Protein AF-A0A916Z0S7-F1 (afdb_monomer_lite)

Structure (mmCIF, N/CA/C/O backbone):
data_AF-A0A916Z0S7-F1
#
_entry.id   AF-A0A916Z0S7-F1
#
loop_
_atom_site.group_PDB
_atom_site.id
_atom_site.type_symbol
_atom_site.label_atom_id
_atom_site.label_alt_id
_atom_site.label_comp_id
_atom_site.label_asym_id
_atom_site.label_entity_id
_atom_site.label_seq_id
_atom_site.pdbx_PDB_ins_code
_atom_site.Cartn_x
_atom_site.Cartn_y
_atom_site.Cartn_z
_atom_site.occupancy
_atom_site.B_iso_or_equiv
_atom_site.auth_seq_id
_atom_site.auth_comp_id
_atom_site.auth_asym_id
_atom_site.auth_atom_id
_atom_site.pdbx_PDB_model_num
ATOM 1 N N . MET A 1 1 ? 4.626 -12.317 -2.314 1.00 62.78 1 MET A N 1
ATOM 2 C CA . MET A 1 1 ? 4.621 -11.968 -0.870 1.00 62.78 1 MET A CA 1
ATOM 3 C C . MET A 1 1 ? 3.315 -11.249 -0.543 1.00 62.78 1 MET A C 1
ATOM 5 O O . MET A 1 1 ? 2.641 -10.809 -1.465 1.00 62.78 1 MET A O 1
ATOM 9 N N . SER A 1 2 ? 2.938 -11.131 0.732 1.00 64.50 2 SER A N 1
ATOM 10 C CA . SER A 1 2 ? 1.718 -10.417 1.131 1.00 64.50 2 SER A CA 1
ATOM 11 C C . SER A 1 2 ? 1.970 -9.518 2.335 1.00 64.50 2 SER A C 1
ATOM 13 O O . SER A 1 2 ? 2.640 -9.928 3.282 1.00 64.50 2 SER A O 1
ATOM 15 N N . ILE A 1 3 ? 1.402 -8.315 2.319 1.00 69.06 3 ILE A N 1
ATOM 16 C CA . ILE A 1 3 ? 1.232 -7.484 3.513 1.00 69.06 3 ILE A CA 1
ATOM 17 C C . ILE A 1 3 ? -0.173 -7.737 4.026 1.00 69.06 3 ILE A C 1
ATOM 19 O O . ILE A 1 3 ? -1.132 -7.553 3.283 1.00 69.06 3 ILE A O 1
ATOM 23 N N . GLU A 1 4 ? -0.298 -8.125 5.288 1.00 77.19 4 GLU A N 1
ATOM 24 C CA . GLU A 1 4 ? -1.584 -8.327 5.948 1.00 77.19 4 GLU A CA 1
ATOM 25 C C . GLU A 1 4 ? -1.615 -7.554 7.262 1.00 77.19 4 GLU A C 1
ATOM 27 O O . GLU A 1 4 ? -0.616 -7.482 7.985 1.00 77.19 4 GLU A O 1
ATOM 32 N N . ALA A 1 5 ? -2.754 -6.931 7.546 1.00 71.38 5 ALA A N 1
ATOM 33 C CA . ALA A 1 5 ? -2.918 -6.093 8.715 1.00 71.38 5 ALA A CA 1
ATOM 34 C C . ALA A 1 5 ? -3.670 -6.802 9.839 1.00 71.38 5 ALA A C 1
ATOM 36 O O . ALA A 1 5 ? -4.745 -7.370 9.645 1.00 71.38 5 ALA A O 1
ATOM 37 N N . PHE A 1 6 ? -3.126 -6.673 11.048 1.00 79.06 6 PHE A N 1
ATOM 38 C CA . PHE A 1 6 ? -3.706 -7.219 12.265 1.00 79.06 6 P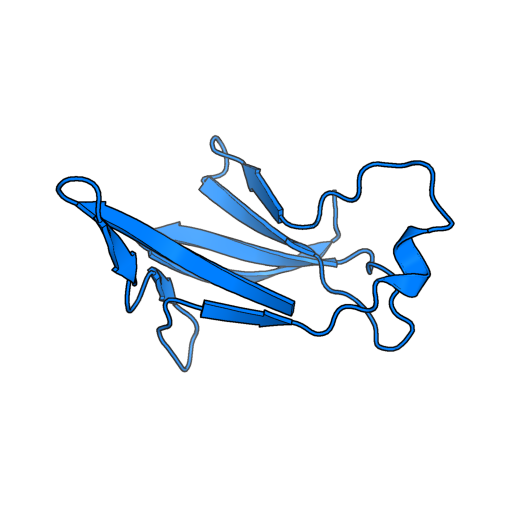HE A CA 1
ATOM 39 C C . PHE A 1 6 ? -3.839 -6.133 13.332 1.00 79.06 6 PHE A C 1
ATOM 41 O O . PHE A 1 6 ? -2.985 -5.255 13.459 1.00 79.06 6 PHE A O 1
ATOM 48 N N . ILE A 1 7 ? -4.885 -6.231 14.148 1.00 80.44 7 ILE A N 1
ATOM 49 C CA . ILE A 1 7 ? -4.996 -5.516 15.421 1.00 80.44 7 ILE A CA 1
ATOM 50 C C . ILE A 1 7 ? -4.693 -6.467 16.572 1.00 80.44 7 ILE A C 1
ATOM 52 O O . ILE A 1 7 ? -5.101 -7.630 16.567 1.00 80.44 7 ILE A O 1
ATOM 56 N N . ILE A 1 8 ? -4.013 -5.950 17.591 1.00 83.25 8 ILE A N 1
ATOM 57 C CA . ILE A 1 8 ? -3.796 -6.673 18.842 1.00 83.25 8 ILE A CA 1
ATOM 58 C C . ILE A 1 8 ? -4.982 -6.381 19.762 1.00 83.25 8 ILE A C 1
ATOM 60 O O . ILE A 1 8 ? -5.180 -5.249 20.199 1.00 83.25 8 ILE A O 1
ATOM 64 N N . GLN A 1 9 ? -5.775 -7.406 20.068 1.00 82.69 9 GLN A N 1
ATOM 65 C CA . GLN A 1 9 ? -6.869 -7.334 21.037 1.00 82.69 9 GLN A CA 1
ATOM 66 C C . GLN A 1 9 ? -6.697 -8.425 22.089 1.00 82.69 9 GLN A C 1
ATOM 68 O O . GLN A 1 9 ? -6.818 -9.610 21.783 1.00 82.69 9 GLN A O 1
ATOM 73 N N . GLY A 1 10 ? -6.418 -8.026 23.335 1.00 80.88 10 GLY A N 1
ATOM 74 C CA . GLY A 1 10 ? -6.290 -8.955 24.464 1.00 80.88 10 GLY A CA 1
ATOM 75 C C . GLY A 1 10 ? -5.277 -10.078 24.206 1.00 80.88 10 GLY A C 1
ATOM 76 O O . GLY A 1 10 ? -5.619 -11.248 24.352 1.00 80.88 10 GLY A O 1
ATOM 77 N N . ASN A 1 11 ? -4.064 -9.723 23.763 1.00 87.38 11 ASN A N 1
ATOM 78 C CA . ASN A 1 11 ? -2.985 -10.644 23.365 1.00 87.38 11 ASN A CA 1
ATOM 79 C C . ASN A 1 11 ? -3.286 -11.570 22.173 1.00 87.38 11 ASN A C 1
ATOM 81 O O . ASN A 1 11 ? -2.548 -12.524 21.938 1.00 87.38 11 ASN A O 1
ATOM 85 N N . LYS A 1 12 ? -4.333 -11.297 21.390 1.00 84.81 12 LYS A N 1
ATOM 86 C CA . LYS A 1 12 ? -4.612 -12.014 20.139 1.00 84.81 12 LYS A CA 1
ATOM 87 C C . LYS A 1 12 ? -4.449 -11.083 18.945 1.00 84.81 12 LYS A C 1
ATOM 89 O O . LYS A 1 12 ? -4.890 -9.935 18.998 1.00 84.81 12 LYS A O 1
ATOM 94 N N . LEU A 1 13 ? -3.858 -11.600 17.870 1.00 83.81 13 LEU A N 1
ATOM 95 C CA . LEU A 1 13 ? -3.896 -10.968 16.555 1.00 83.81 13 LEU A CA 1
ATOM 96 C C . LEU A 1 13 ? -5.267 -11.242 15.939 1.00 83.81 13 LEU A C 1
ATOM 98 O O . LEU A 1 13 ? -5.672 -12.398 15.823 1.00 83.81 13 LEU A O 1
ATOM 102 N N . LYS A 1 14 ? -5.990 -10.187 15.570 1.00 83.75 14 LYS A N 1
ATOM 103 C CA . LYS A 1 14 ? -7.203 -10.296 14.757 1.00 83.75 14 LYS A CA 1
ATOM 104 C C . LYS A 1 14 ? -6.972 -9.613 13.414 1.00 83.75 14 LYS A C 1
ATOM 106 O O . LYS A 1 14 ? -6.441 -8.500 13.427 1.00 83.75 14 LYS A O 1
ATOM 111 N N . PRO A 1 15 ? -7.350 -10.243 12.292 1.00 78.62 15 PRO A N 1
ATOM 112 C CA . PRO A 1 15 ? -7.248 -9.611 10.986 1.00 78.62 15 PRO A CA 1
ATOM 113 C C . PRO A 1 15 ? -8.105 -8.344 10.956 1.00 78.62 15 PRO A C 1
ATOM 115 O O . PRO A 1 15 ? -9.160 -8.272 11.595 1.00 78.62 15 PRO A O 1
ATOM 118 N N . VAL A 1 16 ? -7.608 -7.326 10.262 1.00 78.44 16 VAL A N 1
ATOM 119 C CA . VAL A 1 16 ? -8.353 -6.095 10.008 1.00 78.44 16 VAL A CA 1
ATOM 120 C C . VAL A 1 16 ? -8.908 -6.169 8.605 1.00 78.44 16 VAL A C 1
ATOM 122 O O . VAL A 1 16 ? -8.195 -5.904 7.640 1.00 78.44 16 VAL A O 1
ATOM 125 N N . ASP A 1 17 ? -10.189 -6.482 8.499 1.00 71.25 17 ASP A N 1
ATOM 126 C CA . ASP A 1 17 ? -10.896 -6.343 7.236 1.00 71.25 17 ASP A CA 1
ATOM 127 C C . ASP A 1 17 ? -11.026 -4.845 6.887 1.00 71.25 17 ASP A C 1
ATOM 129 O O . ASP A 1 17 ? -11.100 -3.981 7.766 1.00 71.25 17 ASP A O 1
ATOM 133 N N . ASP A 1 18 ? -11.009 -4.516 5.596 1.00 78.56 18 ASP A N 1
ATOM 134 C CA . ASP A 1 18 ? -11.229 -3.160 5.067 1.00 78.56 18 ASP A CA 1
ATOM 135 C C . ASP A 1 18 ? -10.205 -2.064 5.428 1.00 78.56 18 ASP A C 1
ATOM 137 O O . ASP A 1 18 ? -10.515 -0.866 5.344 1.00 78.56 18 ASP A O 1
ATOM 141 N N . LEU A 1 19 ? -8.969 -2.428 5.786 1.00 83.81 19 LEU A N 1
ATOM 142 C CA . LEU A 1 19 ? -7.928 -1.434 6.066 1.00 83.81 19 LEU A CA 1
ATOM 143 C C . LEU A 1 19 ? -7.452 -0.700 4.798 1.00 83.81 19 LEU A C 1
ATOM 145 O O . LEU A 1 19 ? -7.246 0.519 4.816 1.00 83.81 19 LEU A O 1
ATOM 149 N N . PHE A 1 20 ? -7.280 -1.435 3.701 1.00 83.69 20 PHE A N 1
ATOM 150 C CA . PHE A 1 20 ? -6.860 -0.908 2.409 1.00 83.69 20 PHE A CA 1
ATOM 151 C C . PHE A 1 20 ? -8.063 -0.768 1.488 1.00 83.69 20 PHE A C 1
ATOM 153 O O . PHE A 1 20 ? -8.771 -1.733 1.211 1.00 83.69 20 PHE A O 1
ATOM 160 N N . VAL A 1 21 ? -8.278 0.440 0.979 1.00 82.88 21 VAL A N 1
ATOM 161 C CA . VAL A 1 21 ? -9.390 0.773 0.090 1.00 82.88 21 VAL A CA 1
ATOM 162 C C . VAL A 1 21 ? -8.841 1.134 -1.277 1.00 82.88 21 VAL A C 1
ATOM 164 O O . VAL A 1 21 ? -8.057 2.071 -1.421 1.00 82.88 21 VAL A O 1
ATOM 167 N N . SER A 1 22 ? -9.296 0.424 -2.298 1.00 80.12 22 SER A N 1
ATOM 168 C CA . SER A 1 22 ? -9.082 0.764 -3.703 1.00 80.12 22 SER A CA 1
ATOM 169 C C . SER A 1 22 ? -10.403 1.180 -4.357 1.00 80.12 22 SER A C 1
ATOM 171 O O . SER A 1 22 ? -11.448 1.203 -3.710 1.00 80.12 22 SER A O 1
ATOM 173 N N . LYS A 1 23 ? -10.375 1.508 -5.655 1.00 73.69 23 LYS A N 1
ATOM 174 C CA . LYS A 1 23 ? -11.597 1.861 -6.396 1.00 73.69 23 LYS A CA 1
ATOM 175 C C . LYS A 1 23 ? -12.608 0.710 -6.481 1.00 73.69 23 LYS A C 1
ATOM 177 O O . LYS A 1 23 ? -13.795 0.986 -6.594 1.00 73.69 23 LYS A O 1
ATOM 182 N N . SER A 1 24 ? -12.150 -0.542 -6.459 1.00 74.31 24 SER A N 1
ATOM 183 C CA . SER A 1 24 ? -12.983 -1.729 -6.705 1.00 74.31 24 SER A CA 1
ATOM 184 C C . SER A 1 24 ? -13.114 -2.669 -5.506 1.00 74.31 24 SER A C 1
ATOM 186 O O . SER A 1 24 ? -14.018 -3.496 -5.498 1.00 74.31 24 SER A O 1
ATOM 188 N N . GLN A 1 25 ? -12.236 -2.565 -4.506 1.00 78.12 25 GLN A N 1
ATOM 189 C CA . GLN A 1 25 ? -12.176 -3.516 -3.391 1.00 78.12 25 GLN A CA 1
ATOM 190 C C . GLN A 1 25 ? -11.666 -2.878 -2.098 1.00 78.12 25 GLN A C 1
ATOM 192 O O . GLN A 1 25 ? -10.840 -1.957 -2.132 1.00 78.12 25 GLN A O 1
ATOM 197 N N . GLN A 1 26 ? -12.140 -3.411 -0.973 1.00 79.06 26 GLN A N 1
ATOM 198 C CA . GLN A 1 26 ? -11.608 -3.176 0.367 1.00 79.06 26 GLN A CA 1
ATOM 199 C C . GLN A 1 26 ? -10.997 -4.486 0.870 1.00 79.06 26 GLN A C 1
ATOM 201 O O . GLN A 1 26 ? -11.534 -5.557 0.597 1.00 79.06 26 GLN A O 1
ATOM 206 N N . THR A 1 27 ? -9.831 -4.419 1.507 1.00 75.75 27 THR A N 1
ATOM 207 C CA . THR A 1 27 ? -9.086 -5.615 1.916 1.00 75.75 27 THR A CA 1
ATOM 208 C C . THR A 1 27 ? -8.189 -5.328 3.117 1.00 75.75 27 THR A C 1
ATOM 210 O O . THR A 1 27 ? -7.676 -4.220 3.273 1.00 75.75 27 THR A O 1
ATOM 213 N N . GLY A 1 28 ? -7.977 -6.335 3.963 1.00 76.06 28 GLY A N 1
ATOM 214 C CA . GLY A 1 28 ? -6.940 -6.332 5.000 1.00 76.06 28 GLY A CA 1
ATOM 215 C C . GLY A 1 28 ? -5.551 -6.713 4.488 1.00 76.06 28 GLY A C 1
ATOM 216 O O . GLY A 1 28 ? -4.567 -6.607 5.223 1.00 76.06 28 GLY A O 1
ATOM 217 N N . ARG A 1 29 ? -5.469 -7.153 3.227 1.00 76.25 29 ARG A N 1
ATOM 218 C CA . ARG A 1 29 ? -4.290 -7.771 2.627 1.00 76.25 29 ARG A CA 1
ATOM 219 C C . ARG A 1 29 ? -3.975 -7.205 1.247 1.00 76.25 29 ARG A C 1
ATOM 221 O O . ARG A 1 29 ? -4.861 -7.069 0.405 1.00 76.25 29 ARG A O 1
ATOM 228 N N . ILE A 1 30 ? -2.700 -6.922 1.011 1.00 73.25 30 ILE A N 1
ATOM 229 C CA . ILE A 1 30 ? -2.150 -6.571 -0.298 1.00 73.25 30 ILE A CA 1
ATOM 230 C C . ILE A 1 30 ? -1.171 -7.670 -0.698 1.00 73.25 30 ILE A C 1
ATOM 232 O O . ILE A 1 30 ? -0.158 -7.876 -0.028 1.00 73.25 30 ILE A O 1
ATOM 236 N N . ASP A 1 31 ? -1.466 -8.352 -1.798 1.00 69.25 31 ASP A N 1
ATOM 237 C CA . ASP A 1 31 ? -0.551 -9.291 -2.439 1.00 69.25 31 ASP A CA 1
ATOM 238 C C . ASP A 1 31 ? 0.297 -8.564 -3.482 1.00 69.25 31 ASP A C 1
ATOM 240 O O . ASP A 1 31 ? -0.198 -7.713 -4.222 1.00 69.25 31 ASP A O 1
ATOM 244 N N . PHE A 1 32 ? 1.582 -8.893 -3.530 1.00 68.12 32 PHE A N 1
ATOM 245 C CA . PHE A 1 32 ? 2.497 -8.405 -4.555 1.00 68.12 32 PHE A CA 1
ATOM 246 C C . PHE A 1 32 ? 3.530 -9.474 -4.881 1.00 68.12 32 PHE A C 1
ATOM 248 O O . PHE A 1 32 ? 4.024 -10.197 -4.004 1.00 68.12 32 PHE A O 1
ATOM 255 N N . ASP A 1 33 ? 3.863 -9.558 -6.160 1.00 60.69 33 ASP A N 1
ATOM 256 C CA . ASP A 1 33 ? 4.928 -10.424 -6.629 1.00 60.69 33 ASP A CA 1
ATOM 257 C C . ASP A 1 33 ? 6.266 -9.861 -6.160 1.00 60.69 33 ASP A C 1
ATOM 259 O O . ASP A 1 33 ? 6.508 -8.658 -6.200 1.00 60.69 33 ASP A O 1
ATOM 263 N N . TYR A 1 34 ? 7.105 -10.729 -5.609 1.00 61.00 34 TYR A N 1
ATOM 264 C CA . TYR A 1 34 ? 8.422 -10.370 -5.108 1.00 61.00 34 TYR A CA 1
ATOM 265 C C . TYR A 1 34 ? 9.326 -11.585 -5.229 1.00 61.00 34 TYR A C 1
ATOM 267 O O . TYR A 1 34 ? 9.002 -12.647 -4.689 1.00 61.00 34 TYR A O 1
AT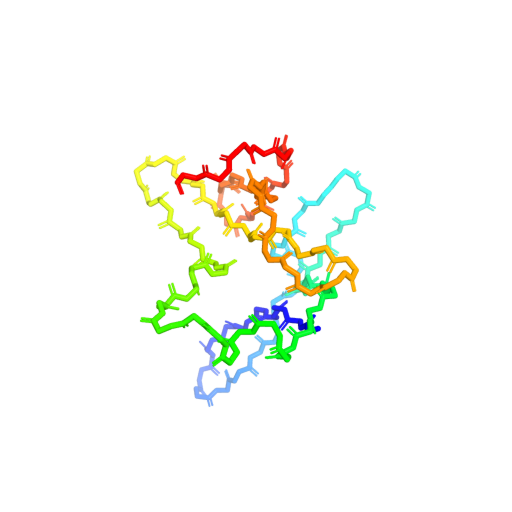OM 275 N N . ASP A 1 35 ? 10.450 -11.409 -5.917 1.00 60.44 35 ASP A N 1
ATOM 276 C CA . ASP A 1 35 ? 11.508 -12.405 -5.996 1.00 60.44 35 ASP A CA 1
ATOM 277 C C . ASP A 1 35 ? 12.649 -12.020 -5.043 1.00 60.44 35 ASP A C 1
ATOM 279 O O . ASP A 1 35 ? 13.333 -11.003 -5.208 1.00 60.44 35 ASP A O 1
ATOM 283 N N . ASN A 1 36 ? 12.845 -12.866 -4.031 1.00 55.44 36 ASN A N 1
ATOM 284 C CA . ASN A 1 36 ? 13.895 -12.746 -3.022 1.00 55.44 36 ASN A CA 1
ATOM 285 C C . ASN A 1 36 ? 15.312 -12.852 -3.627 1.00 55.44 36 ASN A C 1
ATOM 287 O O . ASN A 1 36 ? 16.266 -12.360 -3.020 1.00 55.44 36 ASN A O 1
ATOM 291 N N . ALA A 1 37 ? 15.478 -13.473 -4.803 1.00 55.94 37 ALA A N 1
ATOM 292 C CA . ALA A 1 37 ? 16.789 -13.668 -5.431 1.00 55.94 37 ALA A CA 1
ATOM 293 C C . ALA A 1 37 ? 17.470 -12.336 -5.804 1.00 55.94 37 ALA A C 1
ATOM 295 O O . ALA A 1 37 ? 18.688 -12.187 -5.704 1.00 55.94 37 ALA A O 1
ATOM 296 N N . SER A 1 38 ? 16.677 -11.329 -6.151 1.00 52.47 38 SER A N 1
ATOM 297 C CA . SER A 1 38 ? 17.103 -9.985 -6.573 1.00 52.47 38 SER A CA 1
ATOM 298 C C . SER A 1 38 ? 17.691 -9.136 -5.445 1.00 52.47 38 SER A C 1
ATOM 300 O O . SER A 1 38 ? 18.375 -8.146 -5.698 1.00 52.47 38 SER A O 1
ATOM 302 N N . VAL A 1 39 ? 17.415 -9.510 -4.195 1.00 50.03 39 VAL A N 1
ATOM 303 C CA . VAL A 1 39 ? 17.792 -8.753 -2.992 1.00 50.03 39 VAL A CA 1
ATOM 304 C C . VAL A 1 39 ? 19.142 -9.188 -2.433 1.00 50.03 39 VAL A C 1
ATOM 306 O O . VAL A 1 39 ? 19.837 -8.384 -1.816 1.00 50.03 39 VAL A O 1
ATOM 309 N N . GLN A 1 40 ? 19.577 -10.417 -2.729 1.00 51.94 40 GLN A N 1
ATOM 310 C CA . GLN A 1 40 ? 20.867 -10.944 -2.268 1.00 51.94 40 GLN A CA 1
ATOM 311 C C . GLN A 1 40 ? 22.085 -10.183 -2.817 1.00 51.94 40 GLN A C 1
ATOM 313 O O . GLN A 1 40 ? 23.173 -10.302 -2.261 1.00 51.94 40 GLN A O 1
ATOM 318 N N . TYR A 1 41 ? 21.923 -9.380 -3.874 1.00 50.50 41 TYR A N 1
ATOM 319 C CA . TYR A 1 41 ? 23.037 -8.702 -4.546 1.00 50.50 41 TYR A CA 1
ATOM 320 C C . TYR A 1 41 ? 23.230 -7.234 -4.160 1.00 50.50 41 TYR A C 1
ATOM 322 O O . TYR A 1 41 ? 24.200 -6.611 -4.594 1.00 50.50 41 TYR A O 1
ATOM 330 N N . THR A 1 42 ? 22.360 -6.666 -3.325 1.00 49.94 42 THR A N 1
ATOM 331 C CA . THR A 1 42 ? 22.514 -5.285 -2.861 1.00 49.94 42 THR A CA 1
ATOM 332 C C . THR A 1 42 ? 22.648 -5.269 -1.344 1.00 49.94 42 THR A C 1
ATOM 334 O O . THR A 1 42 ? 21.678 -5.535 -0.647 1.00 49.94 42 THR A O 1
ATOM 337 N N . ASN A 1 43 ? 23.824 -4.901 -0.820 1.00 49.19 43 ASN A N 1
ATOM 338 C CA . ASN A 1 43 ? 24.090 -4.621 0.608 1.00 49.19 43 ASN A CA 1
ATOM 339 C C . ASN A 1 43 ? 23.310 -3.393 1.147 1.00 49.19 43 ASN A C 1
ATOM 341 O O . ASN A 1 43 ? 23.814 -2.620 1.960 1.00 49.19 43 ASN A O 1
ATOM 345 N N . ARG A 1 44 ? 22.099 -3.147 0.650 1.00 53.25 44 ARG A N 1
ATOM 346 C CA . ARG A 1 44 ? 21.257 -2.006 0.986 1.00 53.25 44 ARG A CA 1
ATOM 347 C C . ARG A 1 44 ? 19.940 -2.539 1.527 1.00 53.25 44 ARG A C 1
ATOM 349 O O . ARG A 1 44 ? 19.318 -3.381 0.888 1.00 53.25 44 ARG A O 1
ATOM 356 N N . GLU A 1 45 ? 19.517 -2.030 2.680 1.00 59.59 45 GLU A N 1
ATOM 357 C CA . GLU A 1 45 ? 18.160 -2.252 3.177 1.00 59.59 45 GLU A CA 1
ATOM 358 C C . GLU A 1 45 ? 17.167 -1.775 2.108 1.00 59.59 45 GLU A C 1
ATOM 360 O O . GLU A 1 45 ? 17.185 -0.610 1.698 1.00 59.59 45 GLU A O 1
ATOM 365 N N . LEU A 1 46 ? 16.352 -2.694 1.593 1.00 65.31 46 LEU A N 1
ATOM 366 C CA . LEU A 1 46 ? 15.298 -2.359 0.644 1.00 65.31 46 LEU A CA 1
ATOM 367 C C . LEU A 1 46 ? 14.095 -1.831 1.418 1.00 65.31 46 LEU A C 1
ATOM 369 O O . LEU A 1 46 ? 13.434 -2.577 2.138 1.00 65.31 46 LEU A O 1
ATOM 373 N N . ASP A 1 47 ? 13.809 -0.541 1.245 1.00 70.94 47 ASP A N 1
ATOM 374 C CA . ASP A 1 47 ? 12.601 0.092 1.772 1.00 70.94 47 ASP A CA 1
ATOM 375 C C . ASP A 1 47 ? 11.396 -0.315 0.907 1.00 70.94 47 ASP A C 1
ATOM 377 O O . ASP A 1 47 ? 11.018 0.361 -0.051 1.00 70.94 47 ASP A O 1
ATOM 381 N N . LEU A 1 48 ? 10.849 -1.500 1.193 1.00 78.12 48 LEU A N 1
ATOM 382 C CA . LEU A 1 48 ? 9.689 -2.045 0.481 1.00 78.12 48 LEU A CA 1
ATOM 383 C C . LEU A 1 48 ? 8.379 -1.379 0.917 1.00 78.12 48 LEU A C 1
ATOM 385 O O . LEU A 1 48 ? 7.413 -1.357 0.152 1.00 78.12 48 LEU A O 1
ATOM 389 N N . ILE A 1 49 ? 8.330 -0.877 2.153 1.00 83.50 49 ILE A N 1
ATOM 390 C CA . ILE A 1 49 ? 7.136 -0.305 2.769 1.00 83.50 49 ILE A CA 1
ATOM 391 C C . ILE A 1 49 ? 7.556 0.886 3.624 1.00 83.50 49 ILE A C 1
ATOM 393 O O . ILE A 1 49 ? 8.115 0.720 4.706 1.00 83.50 49 ILE A O 1
ATOM 397 N N . HIS A 1 50 ? 7.178 2.079 3.178 1.00 87.44 50 HIS A N 1
ATOM 398 C CA . HIS A 1 50 ? 7.508 3.326 3.851 1.00 87.44 50 HIS A CA 1
ATOM 399 C C . HIS A 1 50 ? 6.245 4.077 4.259 1.00 87.44 50 HIS A C 1
ATOM 401 O O . HIS A 1 50 ? 5.369 4.316 3.427 1.00 87.44 50 HIS A O 1
ATOM 407 N N . PHE A 1 51 ? 6.157 4.535 5.507 1.00 89.44 51 PHE A N 1
ATOM 408 C CA . PHE A 1 51 ? 5.084 5.430 5.944 1.00 89.44 51 PHE A CA 1
ATOM 409 C C . PHE A 1 51 ? 5.627 6.823 6.273 1.00 89.44 51 PHE A C 1
ATOM 411 O O . PHE A 1 51 ? 6.434 6.982 7.183 1.00 89.44 51 PHE A O 1
ATOM 418 N N . ASP A 1 52 ? 5.136 7.840 5.560 1.00 91.19 52 ASP A N 1
ATOM 419 C CA . ASP A 1 52 ? 5.400 9.253 5.836 1.00 91.19 52 ASP A CA 1
ATOM 420 C C . ASP A 1 52 ? 4.263 9.816 6.708 1.00 91.19 52 ASP A C 1
ATOM 422 O O . ASP A 1 52 ? 3.176 10.113 6.190 1.00 91.19 52 ASP A O 1
ATOM 426 N N . PRO A 1 53 ? 4.476 9.993 8.026 1.00 91.00 53 PRO A N 1
ATOM 427 C CA . PRO A 1 53 ? 3.433 10.464 8.930 1.00 91.00 53 PRO A CA 1
ATOM 428 C C . PRO A 1 53 ? 3.059 11.931 8.690 1.00 91.00 53 PRO A C 1
ATOM 430 O O . PRO A 1 53 ? 1.929 12.323 8.983 1.00 91.00 53 PRO A O 1
ATOM 433 N N . LYS A 1 54 ? 3.971 12.747 8.138 1.00 92.44 54 LYS A N 1
ATOM 434 C CA . LYS A 1 54 ? 3.709 14.166 7.852 1.00 92.44 54 LYS A CA 1
ATOM 435 C C . LYS A 1 54 ? 2.789 14.300 6.646 1.00 92.44 54 LYS A C 1
ATOM 437 O O . LYS A 1 54 ? 1.808 15.036 6.700 1.00 92.44 54 LYS A O 1
ATOM 442 N N . ALA A 1 55 ? 3.085 13.557 5.581 1.00 91.69 55 ALA A N 1
ATOM 443 C CA . ALA A 1 55 ? 2.256 13.516 4.380 1.00 91.69 55 ALA A CA 1
ATOM 444 C C . ALA A 1 55 ? 1.031 12.596 4.521 1.00 91.69 55 ALA A C 1
ATOM 446 O O . ALA A 1 55 ? 0.157 12.618 3.655 1.00 91.69 55 ALA A O 1
ATOM 447 N N . LYS A 1 56 ? 0.969 11.787 5.590 1.00 93.62 56 LYS A N 1
ATOM 448 C CA . LYS A 1 56 ? -0.032 10.731 5.798 1.00 93.62 56 LYS A CA 1
ATOM 449 C C . LYS A 1 56 ? -0.109 9.771 4.606 1.00 93.62 56 LYS A C 1
ATOM 451 O O . LYS A 1 56 ? -1.199 9.399 4.169 1.00 93.62 56 LYS A O 1
ATOM 456 N N . LYS A 1 57 ? 1.055 9.396 4.071 1.00 93.81 57 LYS A N 1
ATOM 457 C CA . LYS A 1 57 ? 1.191 8.544 2.884 1.00 93.81 57 LYS A CA 1
ATOM 458 C C . LYS A 1 57 ? 1.916 7.248 3.220 1.00 93.81 57 LYS A C 1
ATOM 460 O O . LYS A 1 57 ? 2.977 7.283 3.834 1.00 93.81 57 LYS A O 1
ATOM 465 N N . LEU A 1 58 ? 1.359 6.128 2.777 1.00 89.88 58 LEU A N 1
ATOM 466 C CA . LEU A 1 58 ? 2.021 4.829 2.742 1.00 89.88 58 LEU A CA 1
ATOM 467 C C . LEU A 1 58 ? 2.485 4.566 1.311 1.00 89.88 58 LEU A C 1
ATOM 469 O O . LEU A 1 58 ? 1.689 4.664 0.376 1.00 89.88 58 LEU A O 1
ATOM 473 N N . TYR A 1 59 ? 3.754 4.223 1.162 1.00 88.75 59 TYR A N 1
ATOM 474 C CA . TYR A 1 59 ? 4.378 3.848 -0.094 1.00 88.75 59 TYR A CA 1
ATOM 475 C C . TYR A 1 59 ? 4.710 2.364 -0.028 1.00 88.75 59 TYR A C 1
ATOM 477 O O . TYR A 1 59 ? 5.357 1.918 0.916 1.00 88.75 59 TYR A O 1
ATOM 485 N N . VAL A 1 60 ? 4.265 1.616 -1.029 1.00 85.75 60 VAL A N 1
ATOM 486 C CA . VAL A 1 60 ? 4.597 0.202 -1.200 1.00 85.75 60 VAL A CA 1
ATOM 487 C C . VAL A 1 60 ? 5.342 0.073 -2.518 1.00 85.75 60 VAL A C 1
ATOM 489 O O . VAL A 1 60 ? 4.824 0.477 -3.561 1.00 85.75 60 VAL A O 1
ATOM 492 N N . ALA A 1 61 ? 6.569 -0.428 -2.471 1.00 81.88 61 ALA A N 1
ATOM 493 C CA . ALA A 1 61 ? 7.408 -0.559 -3.649 1.00 81.88 61 ALA A CA 1
ATOM 494 C C . ALA A 1 61 ? 6.793 -1.533 -4.666 1.00 81.88 61 ALA A C 1
ATOM 496 O O . ALA A 1 61 ? 6.286 -2.591 -4.297 1.00 81.88 61 ALA A O 1
ATOM 497 N N . ILE A 1 62 ? 6.838 -1.181 -5.955 1.00 78.62 62 ILE A N 1
ATOM 498 C CA . ILE A 1 62 ? 6.453 -2.102 -7.033 1.00 78.62 62 ILE A CA 1
ATOM 499 C C . ILE A 1 62 ? 7.685 -2.896 -7.435 1.00 78.62 62 ILE A C 1
ATOM 501 O O . ILE A 1 62 ? 8.720 -2.306 -7.749 1.00 78.62 62 ILE A O 1
ATOM 505 N N . VAL A 1 63 ? 7.553 -4.213 -7.482 1.00 72.81 63 VAL A N 1
ATOM 506 C CA . VAL A 1 63 ? 8.609 -5.134 -7.896 1.00 72.81 63 VAL A CA 1
ATOM 507 C C . VAL A 1 63 ? 8.265 -5.651 -9.288 1.00 72.81 63 VAL A C 1
ATOM 509 O O . VAL A 1 63 ? 7.117 -6.001 -9.557 1.00 72.81 63 VAL A O 1
ATOM 512 N N . ALA A 1 64 ? 9.231 -5.606 -10.198 1.00 67.44 64 ALA A N 1
ATOM 513 C CA . ALA A 1 64 ? 9.073 -6.106 -11.556 1.00 67.44 64 ALA A CA 1
ATOM 514 C C . ALA A 1 64 ? 9.164 -7.641 -11.599 1.00 67.44 64 ALA A C 1
ATOM 516 O O . ALA A 1 64 ? 9.622 -8.271 -10.648 1.00 67.44 64 ALA A O 1
ATOM 517 N N . GLU A 1 65 ? 8.756 -8.242 -12.721 1.00 63.06 65 GLU A N 1
ATOM 518 C CA . GLU A 1 65 ? 8.811 -9.700 -12.934 1.00 63.06 65 GLU A CA 1
ATOM 519 C C . GLU A 1 65 ? 10.235 -10.268 -12.849 1.00 63.06 65 GLU A C 1
ATOM 521 O O . GLU A 1 65 ? 10.417 -11.418 -12.467 1.00 63.06 65 GLU A O 1
ATOM 526 N N . ASP A 1 66 ? 11.253 -9.455 -13.151 1.00 66.44 66 ASP A N 1
ATOM 527 C CA . ASP A 1 66 ? 12.666 -9.811 -12.970 1.00 66.44 66 ASP A CA 1
ATOM 528 C C . ASP A 1 66 ? 13.146 -9.662 -11.515 1.00 66.44 66 ASP A C 1
ATOM 530 O O . ASP A 1 66 ? 14.348 -9.708 -11.244 1.00 66.44 66 ASP A O 1
ATOM 534 N N . GLY A 1 67 ? 12.209 -9.413 -10.598 1.00 62.69 67 GLY A N 1
ATOM 535 C CA . GLY A 1 67 ? 12.441 -9.291 -9.172 1.00 62.69 67 GLY A CA 1
ATOM 536 C C . GLY A 1 67 ? 13.050 -7.960 -8.727 1.00 62.69 67 GLY A C 1
ATOM 537 O O . GLY A 1 67 ? 13.214 -7.715 -7.527 1.00 62.69 67 GLY A O 1
ATOM 538 N N . LYS A 1 68 ? 13.359 -7.047 -9.656 1.00 69.81 68 LYS A N 1
ATOM 539 C CA . LYS A 1 68 ? 13.923 -5.743 -9.300 1.00 69.81 68 LYS A CA 1
ATOM 540 C C . LYS A 1 68 ? 12.853 -4.825 -8.737 1.00 69.81 68 LYS A C 1
ATOM 542 O O . LYS A 1 68 ? 11.776 -4.656 -9.311 1.00 69.81 68 LYS A O 1
ATOM 547 N N . VAL A 1 69 ? 13.189 -4.146 -7.643 1.00 73.44 69 VAL A N 1
ATOM 548 C CA . VAL A 1 69 ? 12.373 -3.037 -7.149 1.00 73.44 69 VAL A CA 1
ATOM 549 C C . VAL A 1 69 ? 12.401 -1.913 -8.180 1.00 73.44 69 VAL A C 1
ATOM 551 O O . VAL A 1 69 ? 13.457 -1.395 -8.547 1.00 73.44 69 VAL A O 1
ATOM 554 N N . SER A 1 70 ? 11.225 -1.560 -8.682 1.00 74.50 70 SER A N 1
ATOM 555 C CA . SER A 1 70 ? 11.068 -0.480 -9.641 1.00 74.50 70 SER A CA 1
ATOM 556 C C . SER A 1 70 ? 11.311 0.876 -8.978 1.00 74.50 70 SER A C 1
ATOM 558 O O . SER A 1 70 ? 11.228 1.043 -7.764 1.00 74.50 70 SER A O 1
ATOM 560 N N . ASN A 1 71 ? 11.520 1.903 -9.796 1.00 79.75 71 ASN A N 1
ATOM 561 C CA . ASN A 1 71 ? 11.569 3.286 -9.330 1.00 79.75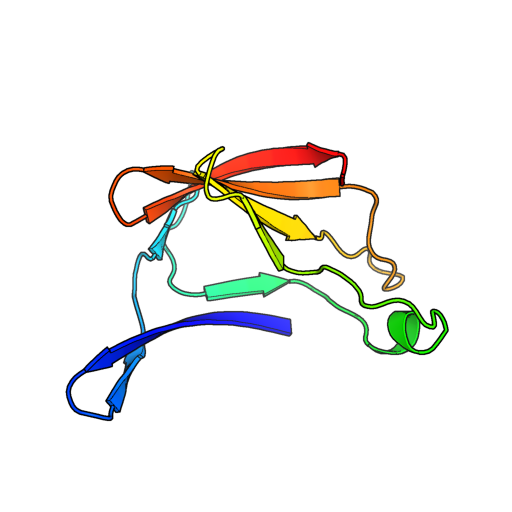 71 ASN A CA 1
ATOM 562 C C . ASN A 1 71 ? 10.169 3.883 -9.083 1.00 79.75 71 ASN A C 1
ATOM 564 O O . ASN A 1 71 ? 9.992 5.095 -9.235 1.00 79.75 71 ASN A O 1
ATOM 568 N N . LYS A 1 72 ? 9.168 3.055 -8.766 1.00 83.19 72 LYS A N 1
ATOM 569 C CA . LYS A 1 72 ? 7.777 3.451 -8.546 1.00 83.19 72 LYS A CA 1
ATOM 570 C C . LYS A 1 72 ? 7.198 2.762 -7.316 1.00 83.19 72 LYS A C 1
ATOM 572 O O . LYS A 1 72 ? 7.466 1.592 -7.058 1.00 83.19 72 LYS A O 1
ATOM 577 N N . ASN A 1 73 ? 6.321 3.483 -6.631 1.00 87.25 73 ASN A N 1
ATOM 578 C CA . ASN A 1 73 ? 5.600 3.020 -5.458 1.00 87.25 73 ASN A CA 1
ATOM 579 C C . ASN A 1 73 ? 4.094 3.120 -5.694 1.00 87.25 73 ASN A C 1
ATOM 581 O O . ASN A 1 73 ? 3.611 4.121 -6.225 1.00 87.25 73 ASN A O 1
ATOM 585 N N . ILE A 1 74 ? 3.346 2.120 -5.239 1.00 87.50 74 ILE A N 1
ATOM 586 C CA . ILE A 1 74 ? 1.911 2.236 -4.980 1.00 87.50 74 ILE A CA 1
ATOM 587 C C . ILE A 1 74 ? 1.750 3.165 -3.778 1.00 87.50 74 ILE A C 1
ATOM 589 O O . ILE A 1 74 ? 2.414 2.987 -2.756 1.00 87.50 74 ILE A O 1
ATOM 593 N N . VAL A 1 75 ? 0.875 4.159 -3.897 1.00 91.00 75 VAL A N 1
ATOM 594 C CA . VAL A 1 75 ? 0.657 5.164 -2.857 1.00 91.00 75 VAL A CA 1
ATOM 595 C C . VAL A 1 75 ? -0.754 5.070 -2.311 1.00 91.00 75 VAL A C 1
ATOM 597 O O . VAL A 1 75 ? -1.739 5.097 -3.057 1.00 91.00 75 VAL A O 1
ATOM 600 N N . TYR A 1 76 ? -0.832 5.025 -0.985 1.00 90.94 76 TYR A N 1
ATOM 601 C CA . TYR A 1 76 ? -2.063 5.156 -0.227 1.00 90.94 76 TYR A CA 1
ATOM 602 C C . TYR A 1 76 ? -2.002 6.407 0.644 1.00 90.94 76 TYR A C 1
ATOM 604 O O . TYR A 1 76 ? -0.974 6.701 1.251 1.00 90.94 76 TYR A O 1
ATOM 612 N N . VAL A 1 77 ? -3.119 7.116 0.760 1.00 93.69 77 VAL A N 1
ATOM 613 C CA . VAL A 1 77 ? -3.287 8.239 1.689 1.00 93.69 77 VAL A CA 1
ATOM 614 C C . VAL A 1 77 ? -4.183 7.808 2.838 1.00 93.69 77 VAL A C 1
ATOM 616 O O . VAL A 1 77 ? -5.240 7.214 2.621 1.00 93.69 77 VAL A O 1
ATOM 619 N N . VAL A 1 78 ? -3.790 8.148 4.064 1.00 91.81 78 VAL A N 1
ATOM 620 C CA . VAL A 1 78 ? -4.622 7.902 5.243 1.00 91.81 78 VAL A CA 1
ATOM 621 C C . VAL A 1 78 ? -5.810 8.860 5.237 1.00 91.81 78 VAL A C 1
ATOM 623 O O . VAL A 1 78 ? -5.647 10.081 5.316 1.00 91.81 78 VAL A O 1
ATOM 626 N N . LYS A 1 79 ? -7.019 8.300 5.182 1.00 89.75 79 LYS A N 1
ATOM 627 C CA . LYS A 1 79 ? -8.284 9.024 5.353 1.00 89.75 79 LYS A CA 1
ATOM 628 C C . LYS A 1 79 ? -9.067 8.375 6.489 1.00 89.75 79 LYS A C 1
ATOM 630 O O . LYS A 1 79 ? -9.524 7.242 6.367 1.00 89.75 79 LYS A O 1
ATOM 635 N N . GLY A 1 80 ? -9.201 9.088 7.607 1.00 88.06 80 GLY A N 1
ATOM 636 C CA . GLY A 1 80 ? -9.728 8.504 8.841 1.00 88.06 80 GLY A CA 1
ATOM 637 C C . GLY A 1 80 ? -8.807 7.389 9.339 1.00 88.06 80 GLY A C 1
ATOM 638 O O . GLY A 1 80 ? -7.635 7.640 9.606 1.00 88.06 80 GLY A O 1
ATOM 639 N N . ASN A 1 81 ? -9.332 6.169 9.422 1.00 85.75 81 ASN A N 1
ATOM 640 C CA . ASN A 1 81 ? -8.609 4.961 9.825 1.00 85.75 81 ASN A CA 1
ATOM 641 C C . ASN A 1 81 ? -8.276 4.019 8.651 1.00 85.75 81 ASN A C 1
ATOM 643 O O . ASN A 1 81 ? -7.936 2.865 8.892 1.00 85.75 81 ASN A O 1
ATOM 647 N N . LYS A 1 82 ? -8.396 4.482 7.399 1.00 87.31 82 LYS A N 1
ATOM 648 C CA . LYS A 1 82 ? -8.192 3.655 6.201 1.00 87.31 82 LYS A CA 1
ATOM 649 C C . LYS A 1 82 ? -7.055 4.173 5.328 1.00 87.31 82 LYS A C 1
ATOM 651 O O . LYS A 1 82 ? -6.868 5.386 5.197 1.00 87.31 82 LYS A O 1
ATOM 656 N N . PHE A 1 83 ? -6.349 3.256 4.673 1.00 89.94 83 PHE A N 1
ATOM 657 C CA . PHE A 1 83 ? -5.383 3.552 3.617 1.00 89.94 83 PHE A CA 1
ATOM 658 C C . PHE A 1 83 ? -6.097 3.536 2.269 1.00 89.94 83 PHE A C 1
ATOM 660 O O . PHE A 1 83 ? -6.478 2.484 1.763 1.00 89.94 83 PHE A O 1
ATOM 667 N N . VAL A 1 84 ? -6.296 4.711 1.678 1.00 90.56 84 VAL A N 1
ATOM 668 C CA . VAL A 1 84 ? -7.014 4.854 0.409 1.00 90.56 84 VAL A CA 1
ATOM 669 C C . VAL A 1 84 ? -6.013 4.968 -0.725 1.00 90.56 84 VAL A C 1
ATOM 671 O O . VAL A 1 84 ? -5.211 5.899 -0.741 1.00 90.56 84 VAL A O 1
ATOM 674 N N . PHE A 1 85 ? -6.072 4.045 -1.680 1.00 89.81 85 PHE A N 1
ATOM 675 C CA . PHE A 1 85 ? -5.228 4.057 -2.868 1.00 89.81 85 PHE A CA 1
ATOM 676 C C . PHE A 1 85 ? -5.429 5.355 -3.652 1.00 89.81 85 PHE A C 1
ATOM 678 O O . PHE A 1 85 ? -6.553 5.712 -4.018 1.00 89.81 85 PHE A O 1
ATOM 685 N N . THR A 1 86 ? -4.330 6.051 -3.929 1.00 90.88 86 THR A N 1
ATOM 686 C CA . THR A 1 86 ? -4.340 7.307 -4.687 1.00 90.88 86 THR A CA 1
ATOM 687 C C . THR A 1 86 ? -3.638 7.208 -6.032 1.00 90.88 86 THR A C 1
ATOM 689 O O . THR A 1 86 ? -3.934 8.015 -6.909 1.00 90.88 86 THR A O 1
ATOM 692 N N . GLY A 1 87 ? -2.753 6.231 -6.232 1.00 89.62 87 GLY A N 1
ATOM 693 C CA . GLY A 1 87 ? -2.068 6.049 -7.509 1.00 89.62 87 GLY A CA 1
ATOM 694 C C . GLY A 1 87 ? -0.688 5.425 -7.370 1.00 89.62 87 GLY A C 1
ATOM 695 O O . GLY A 1 87 ? -0.365 4.813 -6.355 1.00 89.62 87 GLY A O 1
ATOM 696 N N . ILE A 1 88 ? 0.119 5.602 -8.413 1.00 89.31 88 ILE A N 1
ATOM 697 C CA . ILE A 1 88 ? 1.518 5.180 -8.467 1.00 89.31 88 ILE A CA 1
ATOM 698 C C . ILE A 1 88 ? 2.383 6.439 -8.587 1.00 89.31 88 ILE A C 1
ATOM 700 O O . ILE A 1 88 ? 2.152 7.256 -9.478 1.00 89.31 88 ILE A O 1
ATOM 704 N N . GLU A 1 89 ? 3.372 6.597 -7.710 1.00 89.75 89 GLU A N 1
ATOM 705 C CA . GLU A 1 89 ? 4.319 7.722 -7.711 1.00 89.75 89 GLU A CA 1
ATOM 706 C C . GLU A 1 89 ? 5.750 7.218 -7.949 1.00 89.75 89 GLU A C 1
ATOM 708 O O . GLU A 1 89 ? 6.042 6.041 -7.745 1.00 89.75 89 GLU A O 1
ATOM 713 N N . LYS A 1 90 ? 6.660 8.096 -8.388 1.00 84.88 90 LYS A N 1
ATOM 714 C CA . LYS A 1 90 ? 8.089 7.762 -8.475 1.00 84.88 90 LYS A CA 1
ATOM 715 C C . LYS A 1 90 ? 8.636 7.524 -7.061 1.00 84.88 90 LYS A C 1
ATOM 717 O O . LYS A 1 90 ? 8.328 8.298 -6.156 1.00 84.88 90 LYS A O 1
ATOM 722 N N . ALA A 1 91 ? 9.425 6.470 -6.883 1.00 74.50 91 ALA A N 1
ATOM 723 C CA . ALA A 1 91 ? 10.087 6.164 -5.622 1.00 74.50 91 ALA A CA 1
ATOM 724 C C . ALA A 1 91 ? 10.997 7.331 -5.194 1.00 74.50 91 ALA A C 1
ATOM 726 O O . ALA A 1 91 ? 11.616 7.975 -6.052 1.00 74.50 91 ALA A O 1
ATOM 727 N N . LYS A 1 92 ? 11.012 7.618 -3.885 1.00 60.19 92 LYS A N 1
ATOM 728 C CA . LYS A 1 92 ? 11.913 8.604 -3.273 1.00 60.19 92 LYS A CA 1
ATOM 729 C C . LYS A 1 92 ? 13.339 8.069 -3.197 1.00 60.19 92 LYS A C 1
ATOM 731 O O . LYS A 1 92 ? 13.496 6.843 -3.014 1.00 60.19 92 LYS A O 1
#

Secondary structure (DSSP, 8-state):
-EEE-EEEETTEEEE-TT-EE-SS-EESEEE----GGGTTT--S----EEEETTTTEEEEEEE-TTSPEEEEEEEEEEETTEEEEEEEEE--

pLDDT: mean 77.08, std 12.36, range [49.19, 93.81]

Organism: NCBI:txid1537369

Foldseek 3Di:
DKDADFDQDPNDTDGDWQQEAEPPDGGRMDDADADPVQVVPDPDPDCQWDADVVQQKIWGFHADPVRDGDQKTFIFHDDPRHTYTDGIDGHD

Sequence (92 aa):
MSIEAFIIQGNKLKPVDDLFVSKSQQTGRIDFDYDNASVQYTNRELDLIHFDPKAKKLYVAIVAEDGKVSNKNIVYVVKGNKFVFTGIEKAK

Radius of gyration: 14.32 Å; chains: 1; bounding box: 37×28×37 Å

=== Feature glossary ===
Legend for the data blocks above and below:

— What the protein is —

The amino-acid sequence is the protein's primary structure: the linear order of residues from the N-terminus to the C-terminus, written in one-letter code. Everything else here — the 3D coordinates, the secondary structure, the domain annotations — is ultimately a consequence of this string.

Functional annotations link the protein to curated databases. InterPro entries identify conserved domains and families by matching the sequence against member-database signatures (Pfam, PROSITE, CDD, …). Gene Ontology (GO) terms describe molecular function, biological process, and cellular component in a controlled vocabulary. CATH places the structure in a hierarchical fold classification (Class/Architecture/Topology/Homologous-superfamily). The organism is the source species.

— Where its atoms are —

Atomic coordinates in PDBx/mmCIF format — the same representation the Protein Data Bank distributes. Each line of the _atom_site loop places one backbone atom in Cartesian space (units: ångströms, origin: arbitrary).

The six re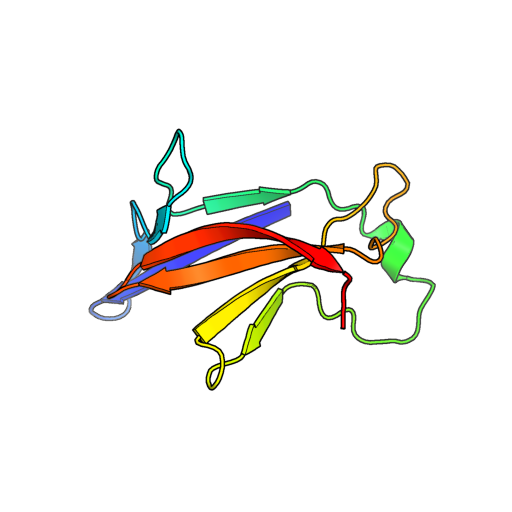nders are orthographic views along the three Cartesian axes in both directions. Representation (cartoon, sticks, or surface) and color scheme (sequence-rainbow or by-chain) vary across proteins so the training set covers all the common visualization conventions.

— Local backbone conformation —

Eight-state secondary structure (DSSP): H is the canonical α-helix, G the tighter 3₁₀-helix, I the wider π-helix; E/B are β-structure, T and S are turns and bends, and '-' is everything else. DSSP derives these from the pattern of main-chain N–H···O=C hydrogen bonds, not from the sequence.

Three-state secondary structure (P-SEA) collapses the eight DSSP classes into helix (a), strand (b), and coil (c). P-SEA assigns these from Cα geometry alone — distances and angles — without requiring backbone oxygens, so it works on any Cα trace.

φ (phi) and ψ (psi) are the two rotatable backbone dihedrals per residue: φ is the C(i-1)–N–Cα–C torsion, ψ is the N–Cα–C–N(i+1) torsion, both in degrees on (−180°, 180°]. α-helical residues cluster near (−60°, −45°); β-strand residues near (−120°, +130°). A Ramachandran plot is simply a scatter of (φ, ψ) for every residue.

— Global shape and packing —

The geometric summary reports three shape descriptors. Rg (radius of gyration) measures how spread out the Cα atoms are about their centre of mass; compact globular proteins have small Rg, elongated or unfolded ones large. Cα contacts (<8 Å, |i−j|>4) count long-range residue pairs in spatial proximity — high for tightly packed folds, near zero for rods or random coil. The bounding-box extents give the protein's footprint along x, y, z in Å.

SASA measures how much of the protein is reachable by solvent. It is computed by rolling a water-sized probe over the atomic surface and summing the exposed area (Å²). Per-residue SASA distinguishes core (buried, low SASA) from surface (exposed, high SASA) residues; total SASA is a whole-molecule size measure.

Plot images: a contact map (which residues are close in 3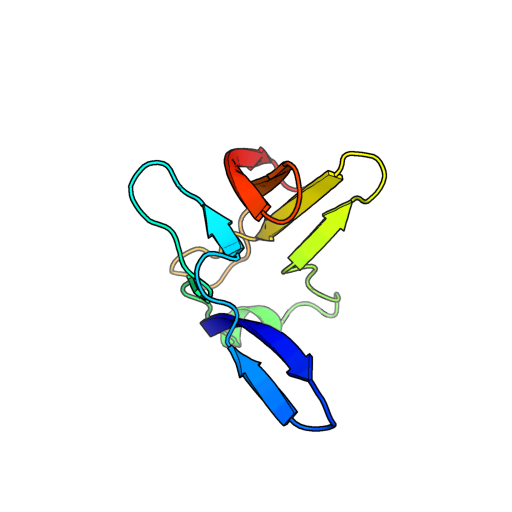D, as an N×N binary image), a Ramachandran scatter (backbone torsion angles, revealing secondary-structure composition at a glance), and — for AlphaFold structures — a PAE heatmap (pairwise prediction confidence).

— Structural neighborhood —

A 3Di character summarizes, for each residue, the relative orientation of the Cα frame of its nearest spatial neighbor. Because it encodes fold topology rather than chemistry, 3Di alignments detect remote structural similarity that sequence alignment misses.

The Foldseek neighbor list gives the closest experimentally determined structures in the PDB, ranked by structural alignment. TM-score near 1 means near-identical fold; near 0.3 means only rough topology match. This is how one finds what a novel AlphaFold prediction most resembles in the solved-structure universe.

— Confidence and disorder —

For AlphaFold models, the B-factor field carries pLDDT — the model's own estimate of local accuracy on a 0–100 scale. Regions with pLDDT<50 should be treated as essentially unmodeled; they often correspond to intrinsically disordered segments.

Crystallographic B-factors measure how much each atom's electron density is smeared out, in Å². They rise in mobile loops and surface residues and fall in the buried interior. In AlphaFold models this 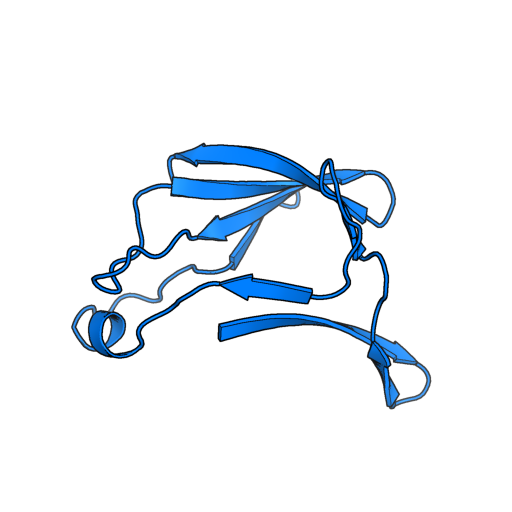column is repurposed to hold pLDDT instead.

Predicted Aligned Error (PAE) is an AlphaFold confidence matrix: entry (i, j) is the expected error in the position of residue j, in ångströms, when the prediction is superimposed on the true structure at residue i. Low PAE within a block of residues means that block is internally rigid and well-predicted; high PAE between two blocks means their relative placement is uncertain even if each block individually is confident.